Protein AF-A0A9Q0JI78-F1 (afdb_monomer_lite)

InterPro domains:
  IPR036514 SGNH hydrolase superfamily [G3DSA:3.40.50.1110] (23-86)
  IPR051238 GDSL esterase/lipase [PTHR45650] (13-82)

Radius of gyration: 25.8 Å; chains: 1; bounding box: 72×39×42 Å

Sequence (87 aa):
MERCSVFSFPLFLLVVMTLAFYSADATDDRPLLFIFGDSTVDVGTINDVRNIGFQCPYGIDYPNSVPTGRFSNGYNLADELGMNYFY

Secondary structure (DSSP, 8-state):
--TTHHHHHHHHHHHHHHHHHHT------SPP-----STTT-SSS---TTTS---SSTTTTSGGG---SSSSSS--HHHHHHHHH--

Foldseek 3Di:
DPVPVVVVVVVVVVVVVVVVVVVVPDDLPQDDDDDDDDLLQFQQPPPPCPPDCLPDQAQVVPVVSDHRSHNHVDDHPNRVCCVPRRD

pLDDT: mean 78.87, std 12.74, range [53.12, 93.69]

Structure (mmCIF, N/CA/C/O backbone):
data_AF-A0A9Q0JI78-F1
#
_entry.id   AF-A0A9Q0JI78-F1
#
loop_
_atom_site.group_PDB
_atom_site.id
_atom_site.type_symbol
_atom_site.label_atom_id
_atom_site.label_alt_id
_atom_site.label_comp_id
_atom_site.label_asym_id
_atom_site.label_entity_id
_atom_site.label_seq_id
_atom_site.pdbx_PDB_ins_code
_atom_site.Cartn_x
_atom_site.Cartn_y
_atom_site.Cartn_z
_atom_site.occupancy
_atom_site.B_iso_or_equiv
_atom_site.auth_seq_id
_atom_site.auth_comp_id
_atom_site.auth_asym_id
_atom_site.auth_atom_id
_atom_site.pdbx_PDB_model_num
ATOM 1 N N . MET A 1 1 ? 60.664 -20.792 -22.591 1.00 53.12 1 MET A N 1
ATOM 2 C CA . MET A 1 1 ? 59.917 -19.662 -21.997 1.00 53.12 1 MET A CA 1
ATOM 3 C C . MET A 1 1 ? 58.418 -19.850 -22.257 1.00 53.12 1 MET A C 1
ATOM 5 O O . MET A 1 1 ? 57.801 -18.998 -22.866 1.00 53.12 1 MET A O 1
ATOM 9 N N . GLU A 1 2 ? 57.821 -20.967 -21.816 1.00 54.25 2 GLU A N 1
ATOM 10 C CA . GLU A 1 2 ? 56.413 -21.300 -22.154 1.00 54.25 2 GLU A CA 1
ATOM 11 C C . GLU A 1 2 ? 55.517 -21.515 -20.925 1.00 54.25 2 GLU A C 1
ATOM 13 O O . GLU A 1 2 ? 54.302 -21.625 -21.025 1.00 54.25 2 GLU A O 1
ATOM 18 N N . ARG A 1 3 ? 56.100 -21.494 -19.721 1.00 55.03 3 ARG A N 1
ATOM 19 C CA . ARG A 1 3 ? 55.374 -21.733 -18.464 1.00 55.03 3 ARG A CA 1
ATOM 20 C C . ARG A 1 3 ? 54.549 -20.530 -17.979 1.00 55.03 3 ARG A C 1
ATOM 22 O O . ARG A 1 3 ? 53.819 -20.665 -17.007 1.00 55.03 3 ARG A O 1
ATOM 29 N N . CYS A 1 4 ? 54.649 -19.375 -18.646 1.00 53.66 4 CYS A N 1
ATOM 30 C CA . CYS A 1 4 ? 53.943 -18.146 -18.260 1.00 53.66 4 CYS A CA 1
ATOM 31 C C . CYS A 1 4 ? 52.481 -18.118 -18.761 1.00 53.66 4 CYS A C 1
ATOM 33 O O . CYS A 1 4 ? 51.596 -17.617 -18.075 1.00 53.66 4 CYS A O 1
ATOM 35 N N . SER A 1 5 ? 52.197 -18.729 -19.919 1.00 55.84 5 SER A N 1
ATOM 36 C CA . SER A 1 5 ? 50.849 -18.753 -20.516 1.00 55.84 5 SER A CA 1
ATOM 37 C C . SER A 1 5 ? 49.889 -19.706 -19.787 1.00 55.84 5 SER A C 1
ATOM 39 O O . SER A 1 5 ? 48.713 -19.390 -19.609 1.00 55.84 5 SER A O 1
ATOM 41 N N . VAL A 1 6 ? 50.400 -20.840 -19.297 1.00 57.59 6 VAL A N 1
ATOM 42 C CA . VAL A 1 6 ? 49.577 -21.918 -18.720 1.00 57.59 6 VAL A CA 1
ATOM 43 C C .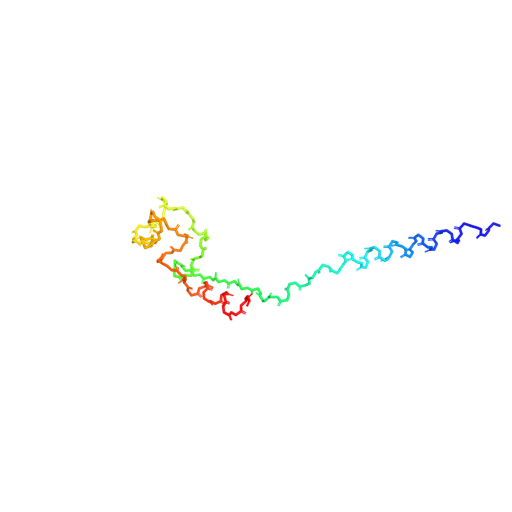 VAL A 1 6 ? 48.984 -21.547 -17.356 1.00 57.59 6 VAL A C 1
ATOM 45 O O . VAL A 1 6 ? 47.951 -22.086 -16.994 1.00 57.59 6 VAL A O 1
ATOM 48 N N . PHE A 1 7 ? 49.591 -20.613 -16.610 1.00 56.03 7 PHE A N 1
ATOM 49 C CA . PHE A 1 7 ? 49.029 -20.086 -15.353 1.00 56.03 7 PHE A CA 1
ATOM 50 C C . PHE A 1 7 ? 48.042 -18.932 -15.574 1.00 56.03 7 PHE A C 1
ATOM 52 O O . PHE A 1 7 ? 47.124 -18.741 -14.779 1.00 56.03 7 PHE A O 1
ATOM 59 N N . SER A 1 8 ? 48.203 -18.183 -16.667 1.00 66.25 8 SER A N 1
ATOM 60 C CA . SER A 1 8 ? 47.326 -17.061 -17.015 1.00 66.25 8 SER A CA 1
ATOM 61 C C . SER A 1 8 ? 45.947 -17.535 -17.487 1.00 66.25 8 SER A C 1
ATOM 63 O O . SER A 1 8 ? 44.940 -16.932 -17.124 1.00 66.25 8 SER A O 1
ATOM 65 N N . PHE A 1 9 ? 45.885 -18.651 -18.220 1.00 76.44 9 PHE A N 1
ATOM 66 C CA . PHE A 1 9 ? 44.635 -19.212 -18.735 1.00 76.44 9 PHE A CA 1
ATOM 67 C C . PHE A 1 9 ? 43.644 -19.719 -17.661 1.00 76.44 9 PHE A C 1
ATOM 69 O O . PHE A 1 9 ? 42.480 -19.330 -17.721 1.00 76.44 9 PHE A O 1
ATOM 76 N N . PRO A 1 10 ? 44.035 -20.526 -16.650 1.00 83.44 10 PRO A N 1
ATOM 77 C CA . PRO A 1 10 ? 43.116 -20.979 -15.604 1.00 83.44 10 PRO A CA 1
ATOM 78 C C . PRO A 1 10 ? 42.678 -19.835 -14.687 1.00 83.44 10 PRO A C 1
ATOM 80 O O . PRO A 1 10 ? 41.542 -19.840 -14.227 1.00 83.44 10 PRO A O 1
ATOM 83 N N . LEU A 1 11 ? 43.535 -18.832 -14.460 1.00 84.12 11 LEU A N 1
ATOM 84 C CA . LEU A 1 11 ? 43.162 -17.626 -13.718 1.00 84.12 11 LEU A CA 1
ATOM 85 C C . LEU A 1 11 ? 42.136 -16.796 -14.496 1.00 84.12 11 LEU A C 1
ATOM 87 O O . LEU A 1 11 ? 41.142 -16.357 -13.928 1.00 84.12 11 LEU A O 1
ATOM 91 N N . PHE A 1 12 ? 42.346 -16.623 -15.801 1.00 85.38 12 PHE A N 1
ATOM 92 C CA . PHE A 1 12 ? 41.388 -15.959 -16.681 1.00 85.38 12 PHE A CA 1
ATOM 93 C C . PHE A 1 12 ? 40.042 -16.693 -16.700 1.00 85.38 12 PHE A C 1
ATOM 95 O O . PHE A 1 12 ? 38.996 -16.068 -16.554 1.00 85.38 12 PHE A O 1
ATOM 102 N N . LEU A 1 13 ? 40.066 -18.024 -16.793 1.00 86.44 13 LEU A N 1
ATOM 103 C CA . LEU A 1 13 ? 38.859 -18.848 -16.787 1.00 86.44 13 LEU A CA 1
ATOM 104 C C . LEU A 1 13 ? 38.136 -18.797 -15.431 1.00 86.44 13 LEU A C 1
ATOM 106 O O . LEU A 1 13 ? 36.913 -18.705 -15.401 1.00 86.44 13 LEU A O 1
ATOM 110 N N . LEU A 1 14 ? 38.876 -18.764 -14.318 1.00 88.88 14 LEU A N 1
ATOM 111 C CA . LEU A 1 14 ? 38.320 -18.553 -12.979 1.00 88.88 14 LEU A CA 1
ATOM 112 C C . LEU A 1 14 ? 37.632 -17.185 -12.866 1.00 88.88 14 LEU A C 1
ATOM 114 O O . LEU A 1 14 ? 36.505 -17.114 -12.384 1.00 88.88 14 LEU A O 1
ATOM 118 N N . VAL A 1 15 ? 38.272 -16.117 -13.355 1.00 88.62 15 VAL A N 1
ATOM 119 C CA . VAL A 1 15 ? 37.699 -14.760 -13.359 1.00 88.62 15 VAL A CA 1
ATOM 120 C C . VAL A 1 15 ? 36.412 -14.717 -14.187 1.00 88.62 15 VAL A C 1
ATOM 122 O O . VAL A 1 15 ? 35.389 -14.240 -13.696 1.00 88.62 15 VAL A O 1
ATOM 125 N N . VAL A 1 16 ? 36.419 -15.283 -15.397 1.00 87.38 16 VAL A N 1
ATOM 126 C CA . VAL A 1 16 ? 35.223 -15.367 -16.256 1.00 87.38 16 VAL A CA 1
ATOM 127 C C . VAL A 1 16 ? 34.093 -16.138 -15.567 1.00 87.38 16 VAL A C 1
ATOM 129 O O . VAL A 1 16 ? 32.955 -15.674 -15.576 1.00 87.38 16 VAL A O 1
ATOM 132 N N . MET A 1 17 ? 34.391 -17.263 -14.909 1.00 84.69 17 MET A N 1
ATOM 133 C CA . MET A 1 17 ? 33.388 -18.033 -14.164 1.00 84.69 17 MET A CA 1
ATOM 134 C C . MET A 1 17 ? 32.809 -17.227 -12.995 1.00 84.69 17 MET A C 1
ATOM 136 O O . MET A 1 17 ? 31.593 -17.167 -12.849 1.00 84.69 17 MET A O 1
ATOM 140 N N . THR A 1 18 ? 33.643 -16.548 -12.197 1.00 82.94 18 THR A N 1
ATOM 141 C CA . THR A 1 18 ? 33.154 -15.714 -11.081 1.00 82.94 18 THR A CA 1
ATOM 142 C C . THR A 1 18 ? 32.262 -14.559 -11.546 1.00 82.94 18 THR A C 1
ATOM 144 O O . THR A 1 18 ? 31.263 -14.264 -10.895 1.00 82.94 18 THR A O 1
ATOM 147 N N . LEU A 1 19 ? 32.565 -13.952 -12.700 1.00 81.69 19 LEU A N 1
ATOM 148 C CA . LEU A 1 19 ? 31.745 -12.896 -13.304 1.00 81.69 19 LEU A CA 1
ATOM 149 C C . LEU A 1 19 ? 30.414 -13.434 -13.855 1.00 81.69 19 LEU A C 1
ATOM 151 O O . LEU A 1 19 ? 29.381 -12.773 -13.729 1.00 81.69 19 LEU A O 1
ATOM 155 N N . ALA A 1 20 ? 30.417 -14.644 -14.421 1.00 79.81 20 ALA A N 1
ATOM 156 C CA . ALA A 1 20 ? 29.205 -15.306 -14.899 1.00 79.81 20 ALA A CA 1
ATOM 157 C C . ALA A 1 20 ? 28.238 -15.651 -13.751 1.00 79.81 20 ALA A C 1
ATOM 159 O O . ALA A 1 20 ? 27.033 -15.470 -13.901 1.00 79.81 20 ALA A O 1
ATOM 160 N N . PHE A 1 21 ? 28.750 -16.071 -12.587 1.00 73.50 21 PHE A N 1
ATOM 161 C CA . PHE A 1 21 ? 27.919 -16.326 -11.402 1.00 73.50 21 PHE A CA 1
ATOM 162 C C . PHE A 1 21 ? 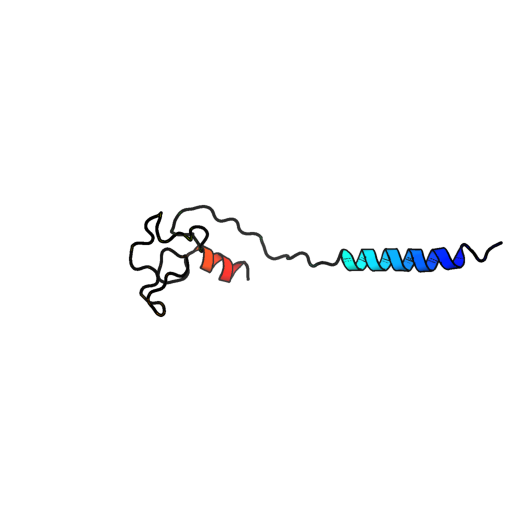27.388 -15.045 -10.741 1.00 73.50 21 PHE A C 1
ATOM 164 O O . PHE A 1 21 ? 26.303 -15.077 -10.173 1.00 73.50 21 PHE A O 1
ATOM 171 N N . TYR A 1 22 ? 28.103 -13.917 -10.835 1.00 70.19 22 TYR A N 1
ATOM 172 C CA . TYR A 1 22 ? 27.629 -12.630 -10.298 1.00 70.19 22 TYR A CA 1
ATOM 173 C C . TYR A 1 22 ? 26.450 -12.053 -11.095 1.00 70.19 22 TYR A C 1
ATOM 175 O O . TYR A 1 22 ? 25.631 -11.317 -10.562 1.00 70.19 22 TYR A O 1
ATOM 183 N N . SER A 1 23 ? 26.351 -12.408 -12.377 1.00 59.97 23 SER A N 1
ATOM 184 C CA 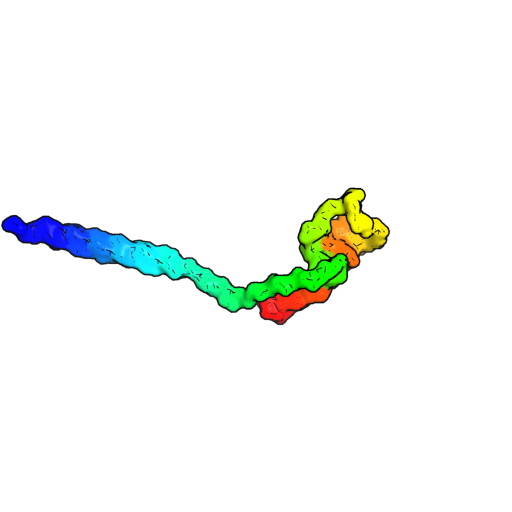. SER A 1 23 ? 25.286 -11.939 -13.273 1.00 59.97 23 SER A CA 1
ATOM 185 C C . SER A 1 23 ? 24.000 -12.772 -13.166 1.00 59.97 23 SER A C 1
ATOM 187 O O . SER A 1 23 ? 23.033 -12.489 -13.865 1.00 59.97 23 SER A O 1
ATOM 189 N N . ALA A 1 24 ? 23.995 -13.804 -12.316 1.00 60.06 24 ALA A N 1
ATOM 190 C CA . ALA A 1 24 ? 22.847 -14.666 -12.046 1.00 60.06 24 ALA A CA 1
ATOM 191 C C . ALA A 1 24 ? 22.039 -14.191 -10.825 1.00 60.06 24 ALA A C 1
ATOM 193 O O . ALA A 1 24 ? 21.410 -15.007 -10.151 1.00 60.06 24 ALA A O 1
ATOM 194 N N . ASP A 1 25 ? 22.083 -12.891 -10.517 1.00 62.56 25 ASP A N 1
ATOM 195 C CA . ASP A 1 25 ? 21.135 -12.312 -9.573 1.00 62.56 25 ASP A CA 1
ATOM 196 C C . ASP A 1 25 ? 19.762 -12.307 -10.247 1.00 62.56 25 ASP A C 1
ATOM 198 O O . ASP A 1 25 ? 19.610 -11.841 -11.380 1.00 62.56 25 ASP A O 1
ATOM 202 N N . ALA A 1 26 ? 18.810 -12.970 -9.601 1.00 60.34 26 ALA A N 1
ATOM 203 C CA . ALA A 1 26 ? 17.534 -13.345 -10.181 1.00 60.34 26 ALA A CA 1
ATOM 204 C C . ALA A 1 26 ? 16.827 -12.118 -10.762 1.00 60.34 26 ALA A C 1
ATOM 206 O O . ALA A 1 26 ? 16.647 -11.113 -10.071 1.00 60.34 26 ALA A O 1
ATOM 207 N N . THR A 1 27 ? 16.383 -12.207 -12.019 1.00 64.69 27 THR A N 1
ATOM 208 C CA . THR A 1 27 ? 15.325 -11.310 -12.466 1.00 64.69 27 THR A CA 1
ATOM 209 C C . THR A 1 27 ? 14.132 -11.624 -11.584 1.00 64.69 27 THR A C 1
ATOM 211 O O . THR A 1 27 ? 13.601 -12.735 -11.581 1.00 64.69 27 THR A O 1
ATOM 214 N N . ASP A 1 28 ? 13.777 -10.671 -10.733 1.00 69.00 28 ASP A N 1
ATOM 215 C CA . ASP A 1 28 ? 12.499 -10.712 -10.061 1.00 69.00 28 ASP A CA 1
ATOM 216 C C . ASP A 1 28 ? 11.436 -10.541 -11.151 1.00 69.00 28 ASP A C 1
ATOM 218 O O . ASP A 1 28 ? 11.081 -9.426 -11.520 1.00 69.00 28 ASP A O 1
ATOM 222 N N . ASP A 1 29 ? 11.002 -11.661 -11.736 1.00 72.69 29 ASP A N 1
ATOM 223 C CA . ASP A 1 29 ? 9.994 -11.707 -12.801 1.00 72.69 29 ASP A CA 1
ATOM 224 C C . ASP A 1 29 ? 8.602 -11.293 -12.284 1.00 72.69 29 ASP A C 1
ATOM 226 O O . ASP A 1 29 ? 7.621 -11.313 -13.036 1.00 72.69 29 ASP A O 1
ATOM 230 N N . ARG A 1 30 ? 8.485 -10.906 -11.003 1.00 73.81 30 ARG A N 1
ATOM 231 C CA . ARG A 1 30 ? 7.261 -10.324 -10.465 1.00 73.81 30 ARG A CA 1
ATOM 232 C C . ARG A 1 30 ? 6.979 -8.994 -11.166 1.00 73.81 30 ARG A C 1
ATOM 234 O O . ARG A 1 30 ? 7.866 -8.145 -11.287 1.00 73.81 30 ARG A O 1
ATOM 241 N N . PRO A 1 31 ? 5.742 -8.779 -11.631 1.00 79.44 31 PRO A N 1
ATOM 242 C CA . PRO A 1 31 ? 5.435 -7.572 -12.364 1.00 79.44 31 PRO A CA 1
ATOM 243 C C . PRO A 1 31 ? 5.527 -6.338 -11.451 1.00 79.44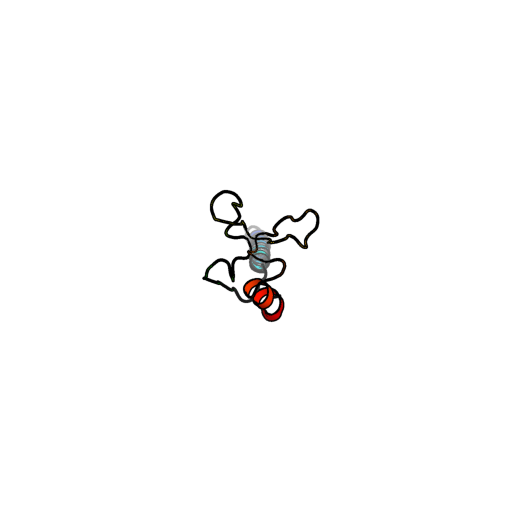 31 PRO A C 1
ATOM 245 O O . PRO A 1 31 ? 5.168 -6.358 -10.277 1.00 79.44 31 PRO A O 1
ATOM 248 N N . LEU A 1 32 ? 6.045 -5.238 -11.993 1.00 83.00 32 LEU A N 1
ATOM 249 C CA . LEU A 1 32 ? 6.171 -3.980 -11.264 1.00 83.00 32 LEU A CA 1
ATOM 250 C C . LEU A 1 32 ? 4.858 -3.197 -11.374 1.00 83.00 32 LEU A C 1
ATOM 252 O O . LEU A 1 32 ? 4.411 -2.891 -12.482 1.00 83.00 32 LEU A O 1
ATOM 256 N N . LEU A 1 33 ? 4.257 -2.848 -10.236 1.00 85.56 33 LEU A N 1
ATOM 257 C CA . LEU A 1 33 ? 3.003 -2.099 -10.184 1.00 85.56 33 LEU A CA 1
ATOM 258 C C . LEU A 1 33 ? 3.228 -0.687 -9.635 1.00 85.56 33 LEU A C 1
ATOM 260 O O . LEU A 1 33 ? 3.632 -0.510 -8.488 1.00 85.56 33 LEU A O 1
ATOM 264 N N . PHE A 1 34 ? 2.910 0.321 -10.447 1.00 89.62 34 PHE A N 1
ATOM 265 C CA . PHE A 1 34 ? 2.819 1.713 -10.007 1.00 89.62 34 PHE A CA 1
ATOM 266 C C . PHE A 1 34 ? 1.354 2.124 -9.921 1.00 89.62 34 PHE A C 1
ATOM 268 O O . PHE A 1 34 ? 0.636 2.079 -10.920 1.00 89.62 34 PHE A O 1
ATOM 275 N N . ILE A 1 35 ? 0.920 2.543 -8.734 1.00 90.44 35 ILE A N 1
ATOM 276 C CA . ILE A 1 35 ? -0.456 2.971 -8.476 1.00 90.44 35 ILE A CA 1
ATOM 277 C C . ILE A 1 35 ? -0.429 4.450 -8.117 1.00 90.44 35 ILE A C 1
ATOM 279 O O . ILE A 1 35 ? 0.266 4.862 -7.192 1.00 90.44 35 ILE A O 1
ATOM 283 N N . PHE A 1 36 ? -1.192 5.243 -8.861 1.00 92.94 36 PHE A N 1
ATOM 284 C CA . PHE A 1 36 ? -1.388 6.664 -8.603 1.00 92.94 36 PHE A CA 1
ATOM 285 C C . PHE A 1 36 ? -2.829 6.889 -8.161 1.00 92.94 36 PHE A C 1
ATOM 287 O O . PHE A 1 36 ? -3.750 6.310 -8.738 1.00 92.94 36 PHE A O 1
ATOM 294 N N . GLY A 1 37 ? -3.029 7.749 -7.169 1.00 91.25 37 GLY A N 1
ATOM 295 C CA . GLY A 1 37 ? -4.359 8.074 -6.676 1.00 91.25 37 GLY A CA 1
ATOM 296 C C . GLY A 1 37 ? -4.314 8.901 -5.402 1.00 91.25 37 GLY A C 1
ATOM 297 O O . GLY A 1 37 ? -3.379 9.670 -5.185 1.00 91.25 37 GLY A O 1
ATOM 298 N N . ASP A 1 38 ? -5.353 8.745 -4.591 1.00 88.88 38 ASP A N 1
ATOM 299 C CA . ASP A 1 38 ? -5.542 9.426 -3.315 1.00 88.88 38 ASP A CA 1
ATOM 300 C C . ASP A 1 38 ? -5.519 8.426 -2.141 1.00 88.88 38 ASP A C 1
ATOM 302 O O . ASP A 1 38 ? -4.982 7.320 -2.244 1.00 88.88 38 ASP A O 1
ATOM 306 N N . SER A 1 39 ? -6.127 8.806 -1.017 1.00 88.38 39 SER A N 1
ATOM 307 C CA . SER A 1 39 ? -6.252 7.981 0.186 1.00 88.38 39 SER A CA 1
ATOM 308 C C . SER A 1 39 ? -6.858 6.591 -0.049 1.00 88.38 39 SER A C 1
ATOM 310 O O . SER A 1 39 ? -6.574 5.673 0.720 1.00 88.38 39 SER A O 1
ATOM 312 N N . THR A 1 40 ? -7.666 6.404 -1.097 1.00 90.56 40 THR A N 1
ATOM 313 C CA . THR A 1 40 ? -8.323 5.121 -1.409 1.00 90.56 40 THR A CA 1
ATOM 314 C C . THR A 1 40 ? -7.359 4.031 -1.871 1.00 90.56 40 THR A C 1
ATOM 316 O O . THR A 1 40 ? -7.693 2.848 -1.786 1.00 90.56 40 THR A O 1
ATOM 319 N N . VAL A 1 41 ? -6.164 4.409 -2.331 1.00 93.19 41 VAL A N 1
ATOM 320 C CA . VAL A 1 41 ? -5.121 3.487 -2.809 1.00 93.19 41 VAL A CA 1
ATOM 321 C C . VAL A 1 41 ? -3.791 3.661 -2.071 1.00 93.19 41 VAL A C 1
ATOM 323 O O . VAL A 1 41 ? -2.818 2.985 -2.394 1.00 93.19 41 VAL A O 1
ATOM 326 N N . ASP A 1 42 ? -3.737 4.536 -1.064 1.00 90.12 42 ASP A N 1
ATOM 327 C CA . ASP A 1 42 ? -2.530 4.771 -0.270 1.00 90.12 42 ASP A CA 1
ATOM 328 C C . ASP A 1 42 ? -2.224 3.581 0.653 1.00 90.12 42 ASP A C 1
ATOM 330 O O . ASP A 1 42 ? -3.064 3.152 1.448 1.00 90.12 42 ASP A O 1
ATOM 334 N N . VAL A 1 43 ? -1.007 3.046 0.541 1.00 90.38 43 VAL A N 1
ATOM 335 C CA . VAL A 1 43 ? -0.514 1.890 1.316 1.00 90.38 43 VAL A CA 1
ATOM 336 C C . VAL A 1 43 ? 0.490 2.287 2.408 1.00 90.38 43 VAL A C 1
ATOM 338 O O . VAL A 1 43 ? 1.264 1.453 2.886 1.00 90.38 43 VAL A O 1
ATOM 341 N N . GLY A 1 44 ? 0.490 3.558 2.813 1.00 86.75 44 GLY A N 1
ATOM 342 C CA . GLY A 1 44 ? 1.420 4.142 3.777 1.00 86.75 44 GLY A CA 1
ATOM 343 C C . GLY A 1 44 ? 2.491 5.037 3.153 1.00 86.75 44 GLY A C 1
ATOM 344 O O . GLY A 1 44 ? 3.489 5.327 3.815 1.00 86.75 44 GLY A O 1
ATOM 345 N N . THR A 1 45 ? 2.315 5.483 1.902 1.00 87.12 45 THR A N 1
ATOM 346 C CA . THR A 1 45 ? 3.181 6.523 1.307 1.00 87.12 45 THR A CA 1
ATOM 347 C C . THR A 1 45 ? 3.055 7.814 2.100 1.00 87.12 45 THR A C 1
ATOM 349 O O . THR A 1 45 ? 4.029 8.533 2.333 1.00 87.12 45 THR A O 1
ATOM 352 N N . ILE A 1 46 ? 1.839 8.073 2.558 1.00 78.25 46 ILE A N 1
ATOM 353 C CA . ILE A 1 46 ? 1.487 9.210 3.366 1.00 78.25 46 ILE A CA 1
ATOM 354 C C . ILE A 1 46 ? 1.419 8.750 4.837 1.00 78.25 46 ILE A C 1
ATOM 356 O O . ILE A 1 46 ? 0.433 8.169 5.276 1.00 78.25 46 ILE A O 1
ATOM 360 N N . ASN A 1 47 ? 2.477 8.990 5.621 1.00 69.56 47 ASN A N 1
ATOM 361 C CA . ASN A 1 47 ? 2.615 8.448 6.986 1.00 69.56 47 ASN A CA 1
ATOM 362 C C . ASN A 1 47 ? 2.515 9.485 8.122 1.00 69.56 47 ASN A C 1
ATOM 364 O O . ASN A 1 47 ? 2.603 9.126 9.299 1.00 69.56 47 ASN A O 1
ATOM 368 N N . ASP A 1 48 ? 2.329 10.767 7.805 1.00 68.12 48 ASP A N 1
ATOM 369 C CA . ASP A 1 48 ? 2.268 11.812 8.823 1.00 68.12 48 ASP A CA 1
ATOM 370 C C . ASP A 1 48 ? 0.841 12.021 9.339 1.00 68.12 48 ASP A C 1
ATOM 372 O O . ASP A 1 48 ? 0.092 12.877 8.873 1.00 68.12 48 ASP A O 1
ATOM 376 N N . VAL A 1 49 ? 0.484 11.266 10.376 1.00 59.69 49 VAL A N 1
ATOM 377 C CA . VAL A 1 49 ? -0.810 11.370 11.071 1.00 59.69 49 VAL A CA 1
ATOM 378 C C . VAL A 1 49 ? -1.164 12.787 11.552 1.00 59.69 49 VAL A C 1
ATOM 380 O O . VAL A 1 49 ? -2.336 13.064 11.817 1.00 59.69 49 VAL A O 1
ATOM 383 N N . ARG A 1 50 ? -0.187 13.702 11.664 1.00 57.97 50 ARG A N 1
ATOM 384 C CA . ARG A 1 50 ? -0.389 15.060 12.193 1.00 57.97 50 ARG A CA 1
ATOM 385 C C . ARG A 1 50 ? -0.687 16.120 11.131 1.00 57.97 50 ARG A C 1
ATOM 387 O O . ARG A 1 50 ? -1.276 17.134 11.491 1.00 57.97 50 ARG A O 1
ATOM 394 N N . ASN A 1 51 ? -0.326 15.912 9.863 1.00 55.81 51 ASN A N 1
ATOM 395 C CA . ASN A 1 51 ? -0.301 17.005 8.875 1.00 55.81 51 ASN A CA 1
ATOM 396 C C . ASN A 1 51 ? -1.417 16.983 7.810 1.00 55.81 51 ASN A C 1
ATOM 398 O O . ASN A 1 51 ? -1.531 17.927 7.037 1.00 55.81 51 ASN A O 1
ATOM 402 N N . ILE A 1 52 ? -2.248 15.939 7.747 1.00 59.41 52 ILE A N 1
ATOM 403 C CA . ILE A 1 52 ? -2.980 15.604 6.498 1.00 59.41 52 ILE A CA 1
ATOM 404 C C . ILE A 1 52 ? -4.328 14.901 6.714 1.00 59.41 52 ILE A C 1
ATOM 406 O O . ILE A 1 52 ? -4.901 14.336 5.789 1.00 59.41 52 ILE A O 1
ATOM 410 N N . GLY A 1 53 ? -4.893 14.963 7.920 1.00 58.34 53 GLY A N 1
ATOM 411 C CA . GLY A 1 53 ? -6.268 14.495 8.117 1.00 58.34 53 GLY A CA 1
ATOM 412 C C . GLY A 1 53 ? -6.416 12.971 8.133 1.00 58.34 53 GLY A C 1
ATOM 413 O O . GLY A 1 53 ? -7.449 12.450 7.722 1.00 58.34 53 GLY A O 1
ATOM 414 N N . PHE A 1 54 ? -5.447 12.258 8.718 1.00 66.25 54 PHE A N 1
ATOM 415 C CA . PHE A 1 54 ? -5.613 10.886 9.240 1.00 66.25 54 PHE A CA 1
ATOM 416 C C . PHE A 1 54 ? -6.610 10.842 10.429 1.00 66.25 54 PHE A C 1
ATOM 418 O O . PHE A 1 54 ? -6.400 10.169 11.432 1.00 66.25 54 PHE A O 1
ATOM 425 N N . GLN A 1 55 ? -7.686 11.630 10.355 1.00 64.44 55 GLN A N 1
ATOM 426 C CA . GLN A 1 55 ? -8.670 11.871 11.407 1.00 64.44 55 GLN A CA 1
ATOM 427 C C . GLN A 1 55 ? -10.079 11.565 10.879 1.00 64.44 55 GLN A C 1
ATOM 429 O O . GLN A 1 55 ? -10.900 12.435 10.611 1.00 64.44 55 GLN A O 1
ATOM 434 N N . CYS A 1 56 ? -10.315 10.272 10.715 1.00 62.09 56 CYS A N 1
ATOM 435 C CA . CYS A 1 56 ? -11.570 9.511 10.787 1.00 62.09 56 CYS A CA 1
ATOM 436 C C . CYS A 1 56 ? -11.148 8.099 11.258 1.00 62.09 56 CYS A C 1
ATOM 438 O O . CYS A 1 56 ? -9.938 7.889 11.319 1.00 62.09 56 CYS A O 1
ATOM 440 N N . PRO A 1 57 ? -12.033 7.174 11.696 1.00 78.31 57 PRO A N 1
ATOM 441 C CA . PRO A 1 57 ? -11.684 6.087 12.630 1.00 78.31 57 PRO A CA 1
ATOM 442 C C . PRO A 1 57 ? -10.874 4.937 11.993 1.00 78.31 57 PRO A C 1
ATOM 444 O O . PRO A 1 57 ? -11.196 3.770 12.169 1.00 78.31 57 PRO A O 1
ATOM 447 N N . TYR A 1 58 ? -9.835 5.264 11.232 1.00 83.69 58 TYR A N 1
ATOM 448 C CA . TYR A 1 58 ? -8.917 4.373 10.557 1.00 83.69 58 TYR A CA 1
ATOM 449 C C . TYR A 1 58 ? -8.038 3.674 11.579 1.00 83.69 58 TYR A C 1
ATOM 451 O O . TYR A 1 58 ? -7.471 4.282 12.485 1.00 83.69 58 TYR A O 1
ATOM 459 N N . GLY A 1 59 ? -7.955 2.370 11.417 1.00 85.06 59 GLY A N 1
ATOM 460 C CA . GLY A 1 59 ? -7.384 1.463 12.379 1.00 85.06 59 GLY A CA 1
ATOM 461 C C . GLY A 1 59 ? -8.079 1.391 13.731 1.00 85.06 59 GLY A C 1
ATOM 462 O O . GLY A 1 59 ? -7.478 0.814 14.628 1.00 85.06 59 GLY A O 1
ATOM 463 N N . ILE A 1 60 ? -9.311 1.897 13.907 1.00 88.88 60 ILE A N 1
ATOM 464 C CA . ILE A 1 60 ? -10.016 1.785 15.203 1.00 88.88 60 ILE A CA 1
ATOM 465 C C . ILE A 1 60 ? -10.218 0.323 15.625 1.00 88.88 60 ILE A C 1
ATOM 467 O O . ILE A 1 60 ? -10.161 0.027 16.816 1.00 88.88 60 ILE A O 1
ATOM 471 N N . ASP A 1 61 ? -10.373 -0.570 14.642 1.00 90.31 61 ASP A N 1
ATOM 472 C CA . ASP A 1 61 ? -10.560 -2.011 14.833 1.00 90.31 61 ASP A CA 1
ATOM 473 C C . ASP A 1 61 ? -9.231 -2.768 15.052 1.00 90.31 61 ASP A C 1
ATOM 475 O O . ASP A 1 61 ? -9.241 -3.957 15.374 1.00 90.31 61 ASP A O 1
ATOM 479 N N . TYR A 1 62 ? -8.073 -2.107 14.901 1.00 87.31 62 TYR A N 1
ATOM 480 C CA . TYR A 1 62 ? -6.761 -2.705 15.172 1.00 87.31 62 TYR A CA 1
ATOM 481 C C . TYR A 1 62 ? -6.378 -2.607 16.656 1.00 87.31 62 TYR A C 1
ATOM 483 O O . TYR A 1 62 ? -6.886 -1.750 17.388 1.00 87.31 62 TYR A O 1
ATOM 491 N N . PRO A 1 63 ? -5.433 -3.445 17.132 1.00 90.00 63 PRO A N 1
ATOM 492 C CA . PRO A 1 63 ? -4.914 -3.341 18.490 1.00 90.00 63 PRO A CA 1
ATOM 493 C C . PRO A 1 63 ? -4.436 -1.919 18.807 1.00 90.00 63 PRO A C 1
ATOM 495 O O . PRO A 1 63 ? -3.623 -1.345 18.084 1.00 90.00 63 PRO A O 1
ATOM 498 N N . ASN A 1 64 ? -4.933 -1.364 19.914 1.00 88.50 64 ASN A N 1
ATOM 499 C CA . ASN A 1 64 ? -4.659 0.005 20.374 1.00 88.50 64 ASN A CA 1
ATOM 500 C C . ASN A 1 64 ? -5.176 1.123 19.448 1.00 88.50 64 ASN A C 1
ATOM 502 O O . ASN A 1 64 ? -4.751 2.268 19.593 1.00 88.50 64 ASN A O 1
ATOM 506 N N . SER A 1 65 ? -6.075 0.802 18.514 1.00 85.94 65 SER A N 1
ATOM 507 C CA . SER A 1 65 ? -6.629 1.741 17.537 1.00 85.94 65 SER A CA 1
ATOM 508 C C . SER A 1 65 ? -5.554 2.470 16.717 1.00 85.94 65 SER A C 1
ATOM 510 O O . SER A 1 65 ? -5.668 3.663 16.434 1.00 85.94 65 SER A O 1
ATOM 512 N N . VAL A 1 66 ? -4.463 1.764 16.395 1.00 83.12 66 VAL A N 1
ATOM 513 C CA . VAL A 1 66 ? -3.317 2.322 15.668 1.00 83.12 66 VAL A CA 1
ATOM 514 C C . VAL A 1 66 ? -3.538 2.162 14.159 1.00 83.12 66 VAL A C 1
ATOM 516 O O . VAL A 1 66 ? -3.681 1.032 13.685 1.00 83.12 66 VAL A O 1
ATOM 519 N N . PRO A 1 67 ? -3.523 3.259 13.379 1.00 80.81 67 PRO A N 1
ATOM 520 C CA . PRO A 1 67 ? -3.599 3.187 11.924 1.00 80.81 67 PRO A CA 1
ATOM 521 C C . PRO A 1 67 ? -2.402 2.443 11.319 1.00 80.81 67 PRO A C 1
ATOM 523 O O . PRO A 1 67 ? -1.261 2.621 11.742 1.00 80.81 67 PRO A O 1
ATOM 526 N N . THR A 1 68 ? -2.642 1.666 10.263 1.00 84.44 68 THR A N 1
ATOM 527 C CA . THR A 1 68 ? -1.616 0.875 9.549 1.00 84.44 68 THR A CA 1
ATOM 528 C C . THR A 1 68 ? -0.943 1.635 8.402 1.00 84.44 68 THR A C 1
ATOM 530 O O . THR A 1 68 ? -0.243 1.040 7.582 1.00 84.44 68 THR A O 1
ATOM 533 N N . GLY A 1 69 ? -1.204 2.939 8.287 1.00 84.12 69 GLY A N 1
ATOM 534 C CA . GLY A 1 69 ? -0.827 3.746 7.125 1.00 84.12 69 GLY A CA 1
ATOM 535 C C . GLY A 1 69 ? -1.836 3.695 5.974 1.00 84.12 69 GLY A C 1
ATOM 536 O O . GLY A 1 69 ? -1.629 4.383 4.988 1.00 84.12 69 GLY A O 1
ATOM 537 N N . ARG A 1 70 ? -2.944 2.946 6.097 1.00 89.44 70 ARG A N 1
ATOM 538 C CA . ARG A 1 70 ? -4.096 3.057 5.185 1.00 89.44 70 ARG A CA 1
ATOM 539 C C . ARG A 1 70 ? -5.172 3.962 5.772 1.00 89.44 70 ARG A C 1
ATOM 541 O O . ARG A 1 70 ? -5.391 3.976 6.983 1.00 89.44 70 ARG A O 1
ATOM 548 N N . PHE A 1 71 ? -5.911 4.642 4.902 1.00 88.81 71 PHE A N 1
ATOM 549 C CA . PHE A 1 71 ? -7.101 5.421 5.261 1.00 88.81 71 PHE A CA 1
ATOM 550 C C . PHE A 1 71 ? -8.343 4.515 5.414 1.00 88.81 71 PHE A C 1
ATOM 552 O O . PHE A 1 71 ? -9.400 4.771 4.838 1.00 88.81 71 PHE A O 1
ATOM 559 N N . SER A 1 72 ? -8.207 3.404 6.146 1.00 87.56 72 SER A N 1
ATOM 560 C CA . SER A 1 72 ? -9.260 2.402 6.368 1.00 87.56 72 SER A CA 1
ATOM 561 C C . SER A 1 72 ? -8.955 1.521 7.599 1.00 87.56 72 SER A C 1
ATOM 563 O O . SER A 1 72 ? -7.912 1.660 8.239 1.00 87.56 72 SER A O 1
ATOM 565 N N . ASN A 1 73 ? -9.863 0.594 7.934 1.00 90.50 73 ASN A N 1
ATOM 566 C CA . ASN A 1 73 ? -9.662 -0.463 8.946 1.00 90.50 73 ASN A CA 1
ATOM 567 C C . ASN A 1 73 ? -9.193 -1.793 8.335 1.00 90.50 73 ASN A C 1
ATOM 569 O O . ASN A 1 73 ? -9.361 -2.848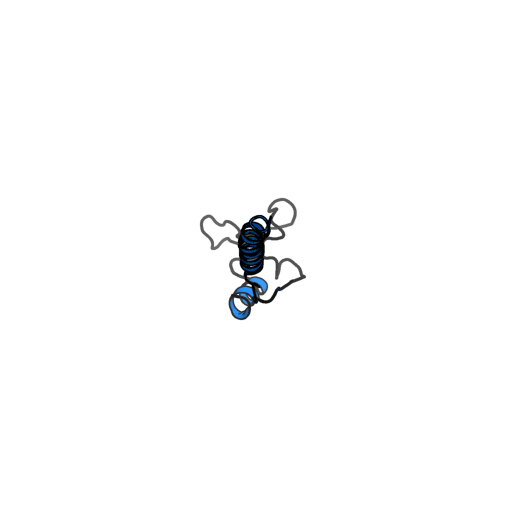 8.937 1.00 90.50 73 ASN A O 1
ATOM 573 N N . GLY A 1 74 ? -8.645 -1.767 7.121 1.00 88.25 74 GLY A N 1
ATOM 574 C CA . GLY A 1 74 ? -8.353 -2.980 6.365 1.00 88.25 74 GLY A CA 1
ATOM 575 C C . GLY A 1 74 ? -7.380 -2.735 5.224 1.00 88.25 74 GLY A C 1
ATOM 576 O O . GLY A 1 74 ? -6.800 -1.657 5.099 1.00 88.25 74 GLY A O 1
ATOM 577 N N . TYR A 1 75 ? -7.218 -3.748 4.385 1.00 91.50 75 TYR A N 1
ATOM 578 C CA . TYR A 1 75 ? -6.542 -3.603 3.105 1.00 91.50 75 TYR A CA 1
ATOM 579 C C . TYR A 1 75 ? -7.411 -2.812 2.129 1.00 91.50 75 TYR A C 1
ATOM 581 O O . TYR A 1 75 ? -8.643 -2.890 2.165 1.00 91.50 75 TYR A O 1
ATOM 589 N N . ASN A 1 76 ? -6.771 -1.994 1.301 1.00 92.25 76 ASN A N 1
ATOM 590 C CA . ASN A 1 76 ? -7.449 -1.261 0.238 1.00 92.25 76 ASN A CA 1
ATOM 591 C C . ASN A 1 76 ? -7.294 -1.983 -1.113 1.00 92.25 76 ASN A C 1
ATOM 593 O O . ASN A 1 76 ? -6.738 -3.077 -1.200 1.00 92.25 76 ASN A O 1
ATOM 597 N N . LEU A 1 77 ? -7.775 -1.361 -2.191 1.00 92.88 77 LEU A N 1
ATOM 598 C CA . LEU A 1 77 ? -7.689 -1.945 -3.531 1.00 92.88 77 LEU A CA 1
ATOM 599 C C . LEU A 1 77 ? -6.235 -2.203 -3.972 1.00 92.88 77 LEU A C 1
ATOM 601 O O . LEU A 1 77 ? -5.976 -3.189 -4.653 1.00 92.88 77 LEU A O 1
ATOM 605 N N . ALA A 1 78 ? -5.291 -1.333 -3.603 1.00 93.69 78 ALA A N 1
ATOM 606 C CA . ALA A 1 78 ? -3.881 -1.493 -3.953 1.00 93.69 78 ALA A CA 1
ATOM 607 C C . ALA A 1 78 ? -3.261 -2.714 -3.262 1.00 93.69 78 ALA A C 1
ATOM 609 O O . ALA A 1 78 ? -2.549 -3.486 -3.906 1.00 93.69 78 ALA A O 1
ATOM 610 N N . ASP A 1 79 ? -3.584 -2.914 -1.984 1.00 93.19 79 ASP A N 1
ATOM 611 C CA . ASP A 1 79 ? -3.195 -4.104 -1.231 1.00 93.19 79 ASP A CA 1
ATOM 612 C C . ASP A 1 79 ? -3.791 -5.378 -1.865 1.00 93.19 79 ASP A C 1
ATOM 614 O O . ASP A 1 79 ? -3.065 -6.338 -2.113 1.00 93.19 79 ASP A O 1
ATOM 618 N N . GLU A 1 80 ? -5.087 -5.373 -2.200 1.00 93.19 80 GLU A N 1
ATOM 619 C CA . GLU A 1 80 ? -5.758 -6.512 -2.849 1.00 93.19 80 GLU A CA 1
ATOM 620 C C . GLU A 1 80 ? -5.187 -6.831 -4.233 1.00 93.19 80 GLU A C 1
ATOM 622 O O . GLU A 1 80 ? -5.017 -7.999 -4.586 1.00 93.19 80 GLU A O 1
ATOM 627 N N . LEU A 1 81 ? -4.868 -5.811 -5.031 1.00 92.19 81 LEU A N 1
ATOM 628 C CA . LEU A 1 81 ? -4.219 -6.012 -6.322 1.00 92.19 81 LEU A CA 1
ATOM 629 C C . LEU A 1 81 ? -2.840 -6.641 -6.128 1.00 92.19 81 LEU A C 1
ATOM 631 O O . LEU A 1 81 ? -2.556 -7.666 -6.742 1.00 92.19 81 LEU A O 1
ATOM 635 N N . GLY A 1 82 ? -2.018 -6.071 -5.244 1.00 90.75 82 GLY A N 1
ATOM 636 C CA . GLY A 1 82 ? -0.683 -6.581 -4.939 1.00 90.75 82 GLY A CA 1
ATOM 637 C C . GLY A 1 82 ? -0.699 -8.032 -4.456 1.00 90.75 82 GLY A C 1
ATOM 638 O O . GLY A 1 82 ? 0.050 -8.854 -4.976 1.00 90.75 82 GLY A O 1
ATOM 639 N N . MET A 1 83 ? -1.580 -8.363 -3.510 1.00 89.62 83 MET A N 1
ATOM 640 C CA . MET A 1 83 ? -1.660 -9.706 -2.925 1.00 89.62 83 MET A CA 1
ATOM 641 C C . MET A 1 83 ? -2.196 -10.763 -3.892 1.00 89.62 83 MET A C 1
ATOM 643 O O . MET A 1 83 ? -1.709 -11.887 -3.871 1.00 89.62 83 MET A O 1
ATOM 647 N N . ASN A 1 84 ? -3.187 -10.433 -4.725 1.00 89.75 84 ASN A N 1
ATOM 648 C CA . ASN A 1 84 ? -3.841 -11.436 -5.575 1.00 89.75 84 ASN A CA 1
ATOM 649 C C . ASN A 1 84 ? -3.182 -11.612 -6.951 1.00 89.75 84 ASN A C 1
ATOM 651 O O . ASN A 1 84 ? -3.440 -12.615 -7.615 1.00 89.75 84 ASN A O 1
ATOM 655 N N . TYR A 1 85 ? -2.385 -10.640 -7.406 1.00 85.38 85 TYR A N 1
ATOM 656 C CA . TYR A 1 85 ? -1.845 -10.639 -8.772 1.00 85.38 85 TYR A CA 1
ATOM 657 C C . TYR A 1 85 ? -0.321 -10.466 -8.858 1.00 85.38 85 TYR A C 1
ATOM 659 O O . TYR A 1 85 ? 0.230 -10.665 -9.941 1.00 85.38 85 TYR A O 1
ATOM 667 N N . PHE A 1 86 ? 0.364 -10.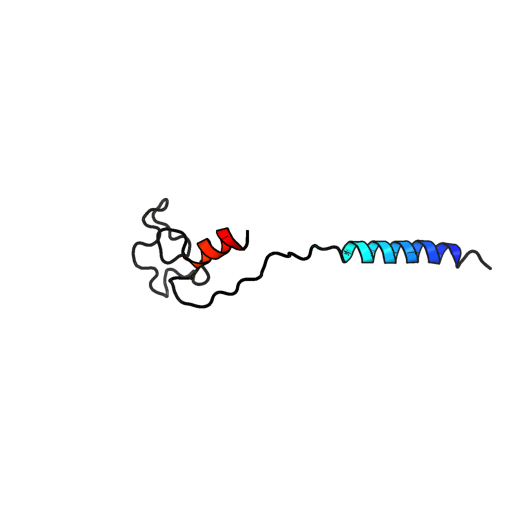092 -7.769 1.00 79.69 86 PHE A N 1
ATOM 668 C CA . PHE A 1 86 ? 1.801 -9.764 -7.786 1.00 79.69 86 PHE A CA 1
ATOM 669 C C . PHE A 1 86 ? 2.628 -10.484 -6.700 1.00 79.69 86 PHE A C 1
ATOM 671 O O . PHE A 1 86 ? 3.842 -10.273 -6.630 1.00 79.69 86 PHE A O 1
ATOM 678 N N . TYR A 1 87 ? 1.997 -11.343 -5.893 1.00 66.19 87 TYR A N 1
ATOM 679 C CA . TYR A 1 87 ? 2.631 -12.228 -4.909 1.00 66.19 87 TYR A CA 1
ATOM 680 C C . TYR A 1 87 ? 2.300 -13.697 -5.169 1.00 66.19 87 TYR A C 1
ATOM 682 O O . TYR A 1 87 ? 1.220 -13.973 -5.737 1.00 66.19 87 TYR A O 1
#

Organism: NCBI:txid218843